Protein AF-A0A942FMC1-F1 (afdb_monomer)

Secondary structure (DSSP, 8-state):
-PPPPHHHHHHHHHHHIIIIIHHHHHHHHHHHHHHHHHHHHHHHHHHHHHHHHHHHHHHHHHHHHHHHHHHHHHHHHHHHHHHHHHHHHHHHHHHHHHHHHHHHHHHHHHHHHHHHHHHHHHHHHH-

Solvent-accessible surface area (backbone atoms only — not comparable to full-atom values): 6932 Å² total; per-residue (Å²): 130,86,80,86,46,74,63,59,55,51,53,52,51,52,48,49,38,61,71,58,46,47,57,50,53,52,55,49,50,54,52,48,56,54,47,52,54,50,53,51,52,51,49,55,50,48,52,54,50,51,59,50,50,56,49,50,51,54,51,48,54,50,49,52,55,51,51,54,55,48,51,62,47,49,56,52,49,53,56,50,49,54,54,48,52,62,47,49,54,50,50,51,54,50,49,55,51,49,55,52,53,53,52,53,50,52,52,52,50,52,56,51,50,56,53,49,55,52,52,56,51,55,50,63,75,76,106

Foldseek 3Di:
DDDDDPVNVVVVVVCCCVPPVVVVVVVVVVVVVVVVVVVVVVVVVVVVVVVVVVVVVVVVVVVVVVVVVVVVVVVVVVVVVVVVVVVVVVVVVVVVVVVVVVVVVVVVVVVVVVVVVVVVVVVVVVD

Structure (mmCIF, N/CA/C/O backbone):
data_AF-A0A942FMC1-F1
#
_entry.id   AF-A0A942FMC1-F1
#
loop_
_atom_site.group_PDB
_atom_site.id
_atom_site.type_symbol
_atom_site.label_atom_id
_atom_site.label_alt_id
_atom_site.label_comp_id
_atom_site.label_asym_id
_atom_site.label_entity_id
_atom_site.label_seq_id
_atom_site.pdbx_PDB_ins_code
_atom_site.Cartn_x
_atom_site.Cartn_y
_atom_site.Cartn_z
_atom_site.occupancy
_atom_site.B_iso_or_equiv
_atom_site.auth_seq_id
_atom_site.auth_comp_id
_atom_site.auth_asym_id
_atom_site.auth_atom_id
_atom_site.pdbx_PDB_model_num
ATOM 1 N N . MET A 1 1 ? 65.080 18.668 -70.417 1.00 63.00 1 MET A N 1
ATOM 2 C CA . MET A 1 1 ? 64.017 18.002 -69.641 1.00 63.00 1 MET A CA 1
ATOM 3 C C . MET A 1 1 ? 63.054 17.424 -70.653 1.00 63.00 1 MET A C 1
ATOM 5 O O . MET A 1 1 ? 62.645 18.170 -71.537 1.00 63.00 1 MET A O 1
ATOM 9 N N . GLU A 1 2 ? 62.791 16.121 -70.609 1.00 75.69 2 GLU A N 1
ATOM 10 C CA . GLU A 1 2 ? 61.757 15.527 -71.462 1.00 75.69 2 GLU A CA 1
ATOM 11 C C . GLU A 1 2 ? 60.383 16.107 -71.079 1.00 75.69 2 GLU A C 1
ATOM 13 O O . GLU A 1 2 ? 60.140 16.349 -69.892 1.00 75.69 2 GLU A O 1
ATOM 18 N N . PRO A 1 3 ? 59.511 16.415 -72.054 1.00 82.94 3 PRO A N 1
ATOM 19 C CA . PRO A 1 3 ? 58.184 16.937 -71.764 1.00 82.94 3 PRO A CA 1
ATOM 20 C C . PRO A 1 3 ? 57.325 15.841 -71.128 1.00 82.94 3 PRO A C 1
ATOM 22 O O . PRO A 1 3 ? 57.218 14.748 -71.677 1.00 82.94 3 PRO A O 1
ATOM 25 N N . ILE A 1 4 ? 56.685 16.154 -69.996 1.00 82.81 4 ILE A N 1
ATOM 26 C CA . ILE A 1 4 ? 55.727 15.254 -69.342 1.00 82.81 4 ILE A CA 1
ATOM 27 C C . ILE A 1 4 ? 54.622 14.911 -70.341 1.00 82.81 4 ILE A C 1
ATOM 29 O O . ILE A 1 4 ? 53.953 15.801 -70.879 1.00 82.81 4 ILE A O 1
ATOM 33 N N . THR A 1 5 ? 54.425 13.621 -70.593 1.00 92.31 5 THR A N 1
ATOM 34 C CA . THR A 1 5 ? 53.392 13.143 -71.503 1.00 92.31 5 THR A CA 1
ATOM 35 C C . THR A 1 5 ? 52.071 12.942 -70.764 1.00 92.31 5 THR A C 1
ATOM 37 O O . THR A 1 5 ? 52.010 12.783 -69.545 1.00 92.31 5 THR A O 1
ATOM 40 N N . LYS A 1 6 ? 50.964 12.902 -71.515 1.00 89.06 6 LYS A N 1
ATOM 41 C CA . LYS A 1 6 ? 49.645 12.564 -70.957 1.00 89.06 6 LYS A CA 1
ATOM 42 C C . LYS A 1 6 ? 49.650 11.198 -70.258 1.00 89.06 6 LYS A C 1
ATOM 44 O O . LYS A 1 6 ? 48.922 11.034 -69.287 1.00 89.06 6 LYS A O 1
ATOM 49 N N . LYS A 1 7 ? 50.461 10.255 -70.755 1.00 91.06 7 LYS A N 1
ATOM 50 C CA . LYS A 1 7 ? 50.599 8.912 -70.192 1.00 91.06 7 LYS A CA 1
ATOM 51 C C . LYS A 1 7 ? 51.209 8.967 -68.789 1.00 91.06 7 LYS 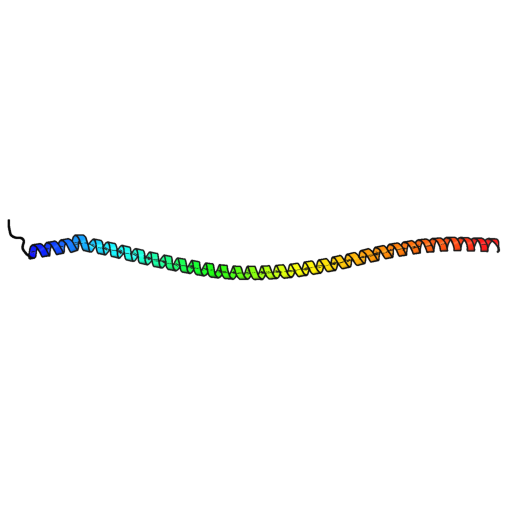A C 1
ATOM 53 O O . LYS A 1 7 ? 50.625 8.397 -67.876 1.00 91.06 7 LYS A O 1
ATOM 58 N N . ASP A 1 8 ? 52.284 9.735 -68.620 1.00 90.56 8 ASP A N 1
ATOM 59 C CA . ASP A 1 8 ? 52.964 9.900 -67.327 1.00 90.56 8 ASP A CA 1
ATOM 60 C C . ASP A 1 8 ? 52.021 10.485 -66.263 1.00 90.56 8 ASP A C 1
ATOM 62 O O . ASP A 1 8 ? 52.030 10.062 -65.111 1.00 90.56 8 ASP A O 1
ATOM 66 N N . LEU A 1 9 ? 51.144 11.416 -66.661 1.00 89.50 9 LEU A N 1
ATOM 67 C CA . LEU A 1 9 ? 50.106 11.965 -65.781 1.00 89.50 9 LEU A CA 1
ATOM 68 C C . LEU A 1 9 ? 49.039 10.929 -65.409 1.00 89.50 9 LEU A C 1
ATOM 70 O O . LEU A 1 9 ? 48.619 10.881 -64.256 1.00 89.50 9 LEU A O 1
ATOM 74 N N . THR A 1 10 ? 48.571 10.115 -66.360 1.00 91.38 10 THR A N 1
ATOM 75 C CA . THR A 1 10 ? 47.607 9.044 -66.055 1.00 91.38 10 THR A CA 1
ATOM 76 C C . THR A 1 10 ? 48.202 7.966 -65.163 1.00 91.38 10 THR A C 1
ATOM 78 O O . THR A 1 10 ? 47.520 7.537 -64.239 1.00 91.38 10 THR A O 1
ATOM 81 N N . ASP A 1 11 ? 49.453 7.571 -65.390 1.00 93.56 11 ASP A N 1
ATOM 82 C CA . ASP A 1 11 ? 50.125 6.549 -64.587 1.00 93.56 11 ASP A CA 1
ATOM 83 C C . ASP A 1 11 ? 50.308 7.051 -63.141 1.00 93.56 11 ASP A C 1
ATOM 85 O O . ASP A 1 11 ? 49.917 6.360 -62.202 1.00 93.56 11 ASP A O 1
ATOM 89 N N . ALA A 1 12 ? 50.738 8.307 -62.959 1.00 91.50 12 ALA A N 1
ATOM 90 C CA . ALA A 1 12 ? 50.847 8.936 -61.640 1.00 91.50 12 ALA A CA 1
ATOM 91 C C . ALA A 1 12 ? 49.494 9.087 -60.916 1.00 91.50 12 ALA A C 1
ATOM 93 O O . ALA A 1 12 ? 49.421 8.948 -59.696 1.00 91.50 12 ALA A O 1
ATOM 94 N N . LEU A 1 13 ? 48.404 9.370 -61.641 1.00 92.25 13 LEU A N 1
ATOM 95 C CA . LEU A 1 13 ? 47.059 9.440 -61.055 1.00 92.25 13 LEU A CA 1
ATOM 96 C C . LEU A 1 13 ? 46.529 8.063 -60.643 1.00 92.25 13 LEU A C 1
ATOM 98 O O . LEU A 1 13 ? 45.855 7.963 -59.618 1.00 92.25 13 LEU A O 1
ATOM 102 N N . ILE A 1 14 ? 46.817 7.019 -61.424 1.00 93.00 14 ILE A N 1
ATOM 103 C CA . ILE A 1 14 ? 46.448 5.636 -61.096 1.00 93.00 14 ILE A CA 1
ATOM 104 C C . ILE A 1 14 ? 47.210 5.174 -59.853 1.00 93.00 14 ILE A C 1
ATOM 106 O O . ILE A 1 14 ? 46.594 4.629 -58.940 1.00 93.00 14 ILE A O 1
ATOM 110 N N . GLU A 1 15 ? 48.514 5.442 -59.787 1.00 93.25 15 GLU A N 1
ATOM 111 C CA . GLU A 1 15 ? 49.357 5.133 -58.627 1.00 93.25 15 GLU A CA 1
ATOM 112 C C . GLU A 1 15 ? 48.881 5.895 -57.384 1.00 93.25 15 GLU A C 1
ATOM 114 O O . GLU A 1 15 ? 48.601 5.287 -56.355 1.00 93.25 15 GLU A O 1
ATOM 119 N N . PHE A 1 16 ? 48.644 7.206 -57.493 1.00 92.94 16 PHE A N 1
ATOM 120 C CA . PHE A 1 16 ? 48.085 8.005 -56.399 1.00 92.94 16 PHE A CA 1
ATOM 121 C C . PHE A 1 16 ? 46.728 7.467 -55.916 1.00 92.94 16 PHE A C 1
ATOM 123 O O . PHE A 1 16 ? 46.478 7.385 -54.711 1.00 92.94 16 PHE A O 1
ATOM 130 N N . TYR A 1 17 ? 45.838 7.088 -56.836 1.00 92.06 17 TYR A N 1
ATOM 131 C CA . TYR A 1 17 ? 44.540 6.531 -56.473 1.00 92.06 17 TYR A CA 1
ATOM 132 C C . TYR A 1 17 ? 44.675 5.177 -55.761 1.00 92.06 17 TYR A C 1
ATOM 134 O O . TYR A 1 17 ? 44.110 5.009 -54.680 1.00 92.06 17 TYR A O 1
ATOM 142 N N . GLY A 1 18 ? 45.439 4.240 -56.325 1.00 92.19 18 GLY A N 1
ATOM 143 C CA . GLY A 1 18 ? 45.599 2.892 -55.772 1.00 92.19 18 GLY A CA 1
ATOM 144 C C . GLY A 1 18 ? 46.399 2.853 -54.468 1.00 92.19 18 GLY A C 1
ATOM 145 O O . GLY A 1 18 ? 46.069 2.092 -53.563 1.00 92.19 18 GLY A O 1
ATOM 146 N N . GLU A 1 19 ? 47.426 3.692 -54.325 1.00 92.25 19 GLU A N 1
ATOM 147 C CA . GLU A 1 19 ? 48.303 3.657 -53.149 1.00 92.25 19 GLU A CA 1
ATOM 148 C C . GLU A 1 19 ? 47.813 4.528 -51.990 1.00 92.25 19 GLU A C 1
ATOM 150 O O . GLU A 1 19 ? 48.013 4.176 -50.826 1.00 92.25 19 GLU A O 1
ATOM 155 N N . LEU A 1 20 ? 47.169 5.666 -52.272 1.00 89.69 20 LEU A N 1
ATOM 156 C CA . LEU A 1 20 ? 46.786 6.626 -51.231 1.00 89.69 20 LEU A CA 1
ATOM 157 C C . LEU A 1 20 ? 45.279 6.700 -51.005 1.00 89.69 20 LEU A C 1
ATOM 159 O O . LEU A 1 20 ? 44.852 6.780 -49.853 1.00 89.69 20 LEU A O 1
ATOM 163 N N . ILE A 1 21 ? 44.465 6.685 -52.063 1.00 94.00 21 ILE A N 1
ATOM 164 C CA . ILE A 1 21 ? 43.015 6.888 -51.938 1.00 94.00 21 ILE A CA 1
ATOM 165 C C . ILE A 1 21 ? 42.299 5.584 -51.574 1.00 94.00 21 ILE A C 1
ATOM 167 O O . ILE A 1 21 ? 41.565 5.544 -50.583 1.00 94.00 21 ILE A O 1
ATOM 171 N N . GLU A 1 22 ? 42.528 4.511 -52.326 1.00 95.50 22 GLU A N 1
ATOM 172 C CA . GLU A 1 22 ? 41.843 3.227 -52.149 1.00 95.50 22 GLU A CA 1
ATOM 173 C C . GLU A 1 22 ? 42.014 2.637 -50.731 1.00 95.50 22 GLU A C 1
ATOM 175 O O . GLU A 1 22 ? 41.002 2.294 -50.107 1.00 95.50 22 GLU A O 1
ATOM 180 N N . PRO A 1 23 ? 43.217 2.613 -50.115 1.00 96.00 23 PRO A N 1
ATOM 181 C CA . PRO A 1 23 ? 43.378 2.079 -48.762 1.00 96.00 23 PRO A CA 1
ATOM 182 C C . PRO A 1 23 ? 42.651 2.908 -47.697 1.00 96.00 23 PRO A C 1
ATOM 184 O O . PRO A 1 23 ? 42.143 2.357 -46.717 1.00 96.00 23 PRO A O 1
ATOM 187 N N . GLN A 1 24 ? 42.571 4.232 -47.876 1.00 95.19 24 GLN A N 1
ATOM 188 C CA . GLN A 1 24 ? 41.864 5.114 -46.945 1.00 95.19 24 GLN A CA 1
ATOM 189 C C . GLN A 1 24 ? 40.352 4.916 -47.037 1.00 95.19 24 GLN A C 1
ATOM 191 O O . GLN A 1 24 ? 39.695 4.820 -46.002 1.00 95.19 24 GLN A O 1
ATOM 196 N N . PHE A 1 25 ? 39.802 4.791 -48.249 1.00 96.19 25 PHE A N 1
ATOM 197 C CA . PHE A 1 25 ? 38.386 4.469 -48.439 1.00 96.19 25 PHE A CA 1
ATOM 198 C C . PHE A 1 25 ? 38.034 3.099 -47.861 1.00 96.19 25 PHE A C 1
ATOM 200 O O . PHE A 1 25 ? 37.041 2.991 -47.143 1.00 96.19 25 PHE A O 1
ATOM 207 N N . ASN A 1 26 ? 38.879 2.085 -48.065 1.00 96.69 26 ASN A N 1
ATOM 208 C CA . ASN A 1 26 ? 38.688 0.763 -47.467 1.00 96.69 26 ASN A CA 1
ATOM 209 C C . ASN A 1 26 ? 38.689 0.827 -45.932 1.00 96.69 26 ASN A C 1
ATOM 211 O O . ASN A 1 26 ? 37.823 0.247 -45.279 1.00 96.69 26 ASN A O 1
ATOM 215 N N . LYS A 1 27 ? 39.609 1.599 -45.340 1.00 97.19 27 LYS A N 1
ATOM 216 C CA . LYS A 1 27 ? 39.660 1.819 -43.888 1.00 97.19 27 LYS A CA 1
ATOM 217 C C . LYS A 1 27 ? 38.431 2.562 -43.361 1.00 97.19 27 LYS A C 1
ATOM 219 O O . LYS A 1 27 ? 37.956 2.254 -42.269 1.00 97.19 27 LYS A O 1
ATOM 224 N N . ILE A 1 28 ? 37.926 3.548 -44.103 1.00 97.81 28 ILE A N 1
ATOM 225 C CA . ILE A 1 28 ? 36.682 4.250 -43.763 1.00 97.81 28 ILE A CA 1
ATOM 226 C C . ILE A 1 28 ? 35.503 3.274 -43.823 1.00 97.81 28 ILE A C 1
ATOM 228 O O . ILE A 1 28 ? 34.732 3.227 -42.870 1.00 97.81 28 ILE A O 1
ATOM 232 N N . GLY A 1 29 ? 35.402 2.462 -44.880 1.00 98.00 29 GLY A N 1
ATOM 233 C CA . GLY A 1 29 ? 34.359 1.444 -45.031 1.00 98.00 29 GLY A CA 1
ATOM 234 C C . GLY A 1 29 ? 34.324 0.464 -43.859 1.00 98.00 29 GLY A C 1
ATOM 235 O O . GLY A 1 29 ? 33.284 0.301 -43.230 1.00 98.00 29 GLY A O 1
ATOM 236 N N . GLN A 1 30 ? 35.479 -0.086 -43.473 1.00 98.19 30 GLN A N 1
ATOM 237 C CA . GLN A 1 30 ? 35.585 -0.982 -42.313 1.00 98.19 30 GLN A CA 1
ATOM 238 C C . GLN A 1 30 ? 35.132 -0.315 -41.008 1.00 98.19 30 GLN A C 1
ATOM 240 O O . GLN A 1 30 ? 34.395 -0.912 -40.226 1.00 98.19 30 GLN A O 1
ATOM 245 N N . LYS A 1 31 ? 35.527 0.943 -40.771 1.00 98.25 31 LYS A N 1
ATOM 246 C CA . LYS A 1 31 ? 35.080 1.687 -39.585 1.00 98.25 31 LYS A CA 1
ATOM 247 C C . LYS A 1 31 ? 33.575 1.941 -39.577 1.00 98.25 31 LYS A C 1
ATOM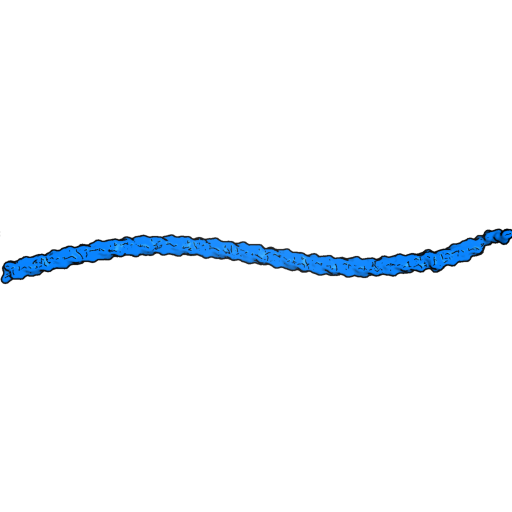 249 O O . LYS A 1 31 ? 32.975 1.916 -38.507 1.00 98.25 31 LYS A O 1
ATOM 254 N N . LEU A 1 32 ? 32.976 2.209 -40.736 1.00 98.50 32 LEU A N 1
ATOM 255 C CA . LEU A 1 32 ? 31.529 2.381 -40.846 1.00 98.50 32 LEU A CA 1
ATOM 256 C C . LEU A 1 32 ? 30.801 1.071 -40.533 1.00 98.50 32 LEU A C 1
ATOM 258 O O . LEU A 1 32 ? 29.896 1.087 -39.710 1.00 98.50 32 LEU A O 1
ATOM 262 N N . GLU A 1 33 ? 31.269 -0.067 -41.051 1.00 98.38 33 GLU A N 1
ATOM 263 C CA . GLU A 1 33 ? 30.708 -1.378 -40.694 1.00 98.38 33 GLU A CA 1
ATOM 264 C C . GLU A 1 33 ? 30.834 -1.687 -39.191 1.00 98.38 33 GLU A C 1
ATOM 266 O O . GLU A 1 33 ? 29.922 -2.248 -38.579 1.00 98.38 33 GLU A O 1
ATOM 271 N N . GLU A 1 34 ? 31.956 -1.326 -38.561 1.00 98.38 34 GLU A N 1
ATOM 272 C CA . GLU A 1 34 ? 32.118 -1.442 -37.107 1.00 98.38 34 GLU A CA 1
ATOM 273 C C . GLU A 1 34 ? 31.133 -0.550 -36.343 1.00 98.38 34 GLU A C 1
ATOM 275 O O . GLU A 1 34 ? 30.614 -0.953 -35.300 1.00 98.38 34 GLU A O 1
ATOM 280 N N . HIS A 1 35 ? 30.885 0.666 -36.831 1.00 98.44 35 HIS A N 1
ATOM 281 C CA . HIS A 1 35 ? 29.920 1.582 -36.232 1.00 98.44 35 HIS A CA 1
ATOM 282 C C . HIS A 1 35 ? 28.491 1.063 -36.383 1.00 98.44 35 HIS A C 1
ATOM 284 O O . HIS A 1 35 ? 27.761 1.064 -35.396 1.00 98.44 35 HIS A O 1
ATOM 290 N N . ASP A 1 36 ? 28.114 0.550 -37.554 1.00 98.62 36 ASP A N 1
ATOM 291 C CA . ASP A 1 36 ? 26.788 -0.028 -37.798 1.00 98.62 36 ASP A CA 1
ATOM 292 C C . ASP A 1 36 ? 26.496 -1.177 -36.827 1.00 98.62 36 ASP A C 1
ATOM 294 O O . ASP A 1 36 ? 25.427 -1.226 -36.216 1.00 98.62 36 ASP A O 1
ATOM 298 N N . LYS A 1 37 ? 27.481 -2.053 -36.583 1.00 98.44 37 LYS A N 1
ATOM 299 C CA . LYS A 1 37 ? 27.359 -3.129 -35.583 1.00 98.44 37 LYS A CA 1
ATOM 300 C C . LYS A 1 37 ? 27.153 -2.589 -34.167 1.00 98.44 37 LYS A C 1
ATOM 302 O O . LYS A 1 37 ? 26.324 -3.118 -33.434 1.00 98.44 37 LYS A O 1
ATOM 307 N N . LYS A 1 38 ? 27.875 -1.532 -33.780 1.00 98.44 38 LYS A N 1
ATOM 308 C CA . LYS A 1 38 ? 27.698 -0.887 -32.466 1.00 98.44 38 LYS A CA 1
ATOM 309 C C . LYS A 1 38 ? 26.332 -0.217 -32.337 1.00 98.44 38 LYS A C 1
ATOM 311 O O . LYS A 1 38 ? 25.747 -0.256 -31.262 1.00 98.44 38 LYS A O 1
ATOM 316 N N . PHE A 1 39 ? 25.819 0.394 -33.402 1.00 98.56 39 PHE A N 1
ATOM 317 C CA . PHE A 1 39 ? 24.490 1.004 -33.387 1.00 98.56 39 PHE A CA 1
ATOM 318 C C . PHE A 1 39 ? 23.375 -0.038 -33.292 1.00 98.56 39 PHE A C 1
ATOM 320 O O . PHE A 1 39 ? 22.394 0.203 -32.589 1.00 98.56 39 PHE A O 1
ATOM 327 N N . ALA A 1 40 ? 23.538 -1.195 -33.936 1.00 98.44 40 ALA A N 1
ATOM 328 C CA . ALA A 1 40 ? 22.619 -2.317 -33.778 1.00 98.44 40 ALA A CA 1
ATOM 329 C C . ALA A 1 40 ? 22.597 -2.818 -32.321 1.00 98.44 40 ALA A C 1
ATOM 331 O O . ALA A 1 40 ? 21.533 -2.864 -31.716 1.00 98.44 40 ALA A O 1
ATOM 332 N N . ASP A 1 41 ? 23.768 -3.064 -31.724 1.00 98.50 41 ASP A N 1
ATOM 333 C CA . ASP A 1 41 ? 23.890 -3.497 -30.321 1.00 98.50 41 ASP A CA 1
ATOM 334 C C . ASP A 1 41 ? 23.303 -2.473 -29.330 1.00 98.50 41 ASP A C 1
ATOM 336 O O . ASP A 1 41 ? 22.584 -2.825 -28.395 1.00 98.50 41 ASP A O 1
ATOM 340 N N . LEU A 1 42 ? 23.534 -1.176 -29.568 1.00 98.56 42 LEU A N 1
ATOM 341 C CA . LEU A 1 42 ? 22.911 -0.110 -28.780 1.00 98.56 42 LEU A CA 1
ATOM 342 C C . LEU A 1 42 ? 21.386 -0.112 -28.907 1.00 98.56 42 LEU A C 1
ATOM 344 O O . LEU A 1 42 ? 20.702 0.094 -27.907 1.00 98.56 42 LEU A O 1
ATOM 348 N N . SER A 1 43 ? 20.857 -0.337 -30.110 1.00 98.56 43 SER A N 1
ATOM 349 C CA . SER A 1 43 ? 19.409 -0.396 -30.342 1.00 98.56 43 SER A CA 1
ATOM 350 C C . SER A 1 43 ? 18.787 -1.571 -29.586 1.00 98.56 43 SER A C 1
ATOM 352 O O . SER A 1 43 ? 17.830 -1.372 -28.840 1.00 98.56 43 SER A O 1
ATOM 354 N N . ASP A 1 44 ? 19.410 -2.749 -29.653 1.00 98.56 44 ASP A N 1
ATOM 355 C CA . ASP A 1 44 ? 18.984 -3.932 -28.898 1.00 98.56 44 ASP A CA 1
ATOM 356 C C . ASP A 1 44 ? 19.032 -3.685 -27.381 1.00 98.56 44 ASP A C 1
ATOM 358 O O . ASP A 1 44 ? 18.157 -4.128 -26.629 1.00 98.56 44 ASP A O 1
ATOM 362 N N . HIS A 1 45 ? 20.043 -2.954 -26.902 1.00 98.50 45 HIS A N 1
ATOM 363 C CA . HIS A 1 45 ? 20.137 -2.575 -25.495 1.00 98.50 45 HIS A CA 1
ATOM 364 C C . HIS A 1 45 ? 19.012 -1.620 -25.076 1.00 98.50 45 HIS A C 1
ATOM 366 O O . HIS A 1 45 ? 18.429 -1.792 -24.001 1.00 98.50 45 HIS A O 1
ATOM 372 N N . PHE A 1 46 ? 18.676 -0.634 -25.911 1.00 98.56 46 PHE A N 1
ATOM 373 C CA . PHE A 1 46 ? 17.559 0.272 -25.647 1.00 98.56 46 PHE A CA 1
ATOM 374 C C . PHE A 1 46 ? 16.225 -0.471 -25.605 1.00 98.56 46 PHE A C 1
ATOM 376 O O . PHE A 1 46 ? 15.455 -0.250 -24.670 1.00 98.56 46 PHE A O 1
ATOM 383 N N . ASP A 1 47 ? 15.979 -1.407 -26.519 1.00 98.69 47 ASP A N 1
ATOM 384 C CA . ASP A 1 47 ? 14.763 -2.228 -26.511 1.00 98.69 47 ASP A CA 1
ATOM 385 C C . ASP A 1 47 ? 14.624 -3.027 -25.207 1.00 98.69 47 ASP A C 1
ATOM 387 O O . ASP A 1 47 ? 13.552 -3.070 -24.595 1.00 98.69 47 ASP A O 1
ATOM 391 N N . GLN A 1 48 ? 15.723 -3.598 -24.707 1.00 98.62 48 GLN A N 1
ATOM 392 C CA . GLN A 1 48 ? 15.731 -4.281 -23.411 1.00 98.62 48 GLN A CA 1
ATOM 393 C C . GLN A 1 48 ? 15.449 -3.328 -22.242 1.00 98.62 48 GLN A C 1
ATOM 395 O O . GLN A 1 48 ? 14.765 -3.714 -21.288 1.00 98.62 48 GLN A O 1
ATOM 400 N N . ILE A 1 49 ? 15.965 -2.096 -22.288 1.00 98.62 49 ILE A N 1
ATOM 401 C CA . ILE A 1 49 ? 15.669 -1.070 -21.280 1.00 98.62 49 ILE A CA 1
ATOM 402 C C . ILE A 1 49 ? 14.179 -0.725 -21.304 1.00 98.62 49 ILE A C 1
ATOM 404 O O . ILE A 1 49 ? 13.555 -0.753 -20.243 1.00 98.62 49 ILE A O 1
ATOM 408 N N . TYR A 1 50 ? 13.592 -0.471 -22.475 1.00 98.69 50 TYR A N 1
ATOM 409 C CA . TYR A 1 50 ? 12.165 -0.160 -22.602 1.00 98.69 50 TYR A CA 1
ATOM 410 C C . TYR A 1 50 ? 11.288 -1.283 -22.041 1.00 98.69 50 TYR A C 1
ATOM 412 O O . TYR A 1 50 ? 10.454 -1.036 -21.176 1.00 98.69 50 TYR A O 1
ATOM 420 N N . GLN A 1 51 ? 11.576 -2.542 -22.379 1.00 98.62 51 GLN A N 1
ATOM 421 C CA . GLN A 1 51 ? 10.850 -3.688 -21.816 1.00 98.62 51 GLN A CA 1
ATOM 422 C C . GLN A 1 51 ? 10.984 -3.824 -20.291 1.00 98.62 51 GLN A C 1
ATOM 424 O O . GLN A 1 51 ? 10.132 -4.428 -19.632 1.00 98.62 51 GLN A O 1
ATOM 429 N N . ARG A 1 52 ? 12.093 -3.366 -19.701 1.00 98.56 52 ARG A N 1
ATOM 430 C CA . ARG A 1 52 ? 12.253 -3.333 -18.239 1.00 98.56 52 ARG A CA 1
ATOM 431 C C . ARG A 1 52 ? 11.468 -2.179 -17.625 1.00 98.56 52 ARG A C 1
ATOM 433 O O . ARG A 1 52 ? 10.897 -2.373 -16.557 1.00 98.56 52 ARG A O 1
ATOM 440 N N . LEU A 1 53 ? 11.425 -1.025 -18.285 1.00 98.69 53 LEU A N 1
ATOM 441 C CA . LEU A 1 53 ? 10.637 0.126 -17.847 1.00 98.69 53 LEU A CA 1
ATOM 442 C C . LEU A 1 53 ? 9.136 -0.180 -17.872 1.00 98.69 53 LEU A C 1
ATOM 444 O O . LEU A 1 53 ? 8.479 0.054 -16.865 1.00 98.69 53 LEU A O 1
ATOM 448 N N . ASP A 1 54 ? 8.624 -0.822 -18.923 1.00 98.62 54 ASP A N 1
ATOM 449 C CA . ASP A 1 54 ? 7.209 -1.224 -19.010 1.00 98.62 54 ASP A CA 1
ATOM 450 C C . ASP A 1 54 ? 6.811 -2.196 -17.883 1.00 98.62 54 ASP A C 1
ATOM 452 O O . ASP A 1 54 ? 5.728 -2.113 -17.289 1.00 98.62 54 ASP A O 1
ATOM 456 N N . ARG A 1 55 ? 7.717 -3.124 -17.542 1.00 98.56 55 ARG A N 1
ATOM 457 C CA . ARG A 1 55 ? 7.533 -4.038 -16.406 1.00 98.56 55 ARG A CA 1
ATOM 458 C C . ARG A 1 55 ? 7.508 -3.288 -15.078 1.00 98.56 55 ARG A C 1
ATOM 460 O O . ARG A 1 55 ? 6.615 -3.536 -14.272 1.00 98.56 55 ARG A O 1
ATOM 467 N N . LEU A 1 56 ? 8.442 -2.360 -14.869 1.00 98.69 56 LEU A N 1
ATOM 468 C CA . LEU A 1 56 ? 8.481 -1.527 -13.664 1.00 98.69 56 LEU A CA 1
ATOM 469 C C . LEU A 1 56 ? 7.232 -0.652 -13.530 1.00 98.69 56 LEU A C 1
ATOM 471 O O . LEU A 1 56 ? 6.712 -0.512 -12.427 1.00 98.69 56 LEU A O 1
ATOM 475 N N . GLU A 1 57 ? 6.719 -0.101 -14.628 1.00 98.69 57 GLU A N 1
ATOM 476 C CA . GLU A 1 57 ? 5.475 0.669 -14.628 1.00 98.69 57 GLU A CA 1
ATOM 477 C C . GLU A 1 57 ? 4.280 -0.205 -14.210 1.00 98.69 57 GLU A C 1
ATOM 479 O O . GLU A 1 57 ? 3.483 0.179 -13.351 1.00 98.69 57 GLU A O 1
ATOM 484 N N . THR A 1 58 ? 4.195 -1.429 -14.734 1.00 98.50 58 THR A N 1
ATOM 485 C CA . THR A 1 58 ? 3.143 -2.390 -14.359 1.00 98.50 58 THR A CA 1
ATOM 486 C C . THR A 1 58 ? 3.220 -2.791 -12.880 1.00 98.50 58 THR A C 1
ATOM 488 O O . THR A 1 58 ? 2.199 -2.846 -12.182 1.00 98.50 58 THR A O 1
ATOM 491 N N . GLU A 1 59 ? 4.425 -3.066 -12.375 1.00 98.62 59 GLU A N 1
ATOM 492 C CA . GLU A 1 59 ? 4.657 -3.366 -10.959 1.00 98.62 59 GLU A CA 1
ATOM 493 C C . GLU A 1 59 ? 4.290 -2.172 -10.073 1.00 98.62 59 GLU A C 1
ATOM 495 O O . GLU A 1 59 ? 3.610 -2.349 -9.060 1.00 98.62 59 GLU A O 1
ATOM 500 N N . TYR A 1 60 ? 4.656 -0.956 -10.485 1.00 98.62 60 TYR A N 1
ATOM 501 C CA . TYR A 1 60 ? 4.307 0.278 -9.788 1.00 98.62 60 TYR A CA 1
ATOM 502 C C . TYR A 1 60 ? 2.789 0.430 -9.633 1.00 98.62 60 TYR A C 1
ATOM 504 O O . TYR A 1 60 ? 2.308 0.565 -8.507 1.00 98.62 60 TYR A O 1
ATOM 512 N N . TYR A 1 61 ? 2.011 0.308 -10.715 1.00 98.69 61 TYR A N 1
ATOM 513 C CA . TYR A 1 61 ? 0.546 0.378 -10.628 1.00 98.69 61 TYR A CA 1
ATOM 514 C C . TYR A 1 61 ? -0.043 -0.709 -9.725 1.00 98.69 61 TYR A C 1
ATOM 516 O O . TYR A 1 61 ? -0.981 -0.454 -8.965 1.00 98.69 61 TYR A O 1
ATOM 524 N N . THR A 1 62 ? 0.520 -1.918 -9.769 1.00 98.62 62 THR A N 1
ATOM 525 C CA . THR A 1 62 ? 0.089 -3.025 -8.907 1.00 98.62 62 THR A CA 1
ATOM 526 C C . THR A 1 62 ? 0.315 -2.699 -7.430 1.00 98.62 62 THR A C 1
ATOM 528 O O . THR A 1 62 ? -0.579 -2.919 -6.607 1.00 98.62 62 THR A O 1
ATOM 531 N N . ILE A 1 63 ? 1.477 -2.133 -7.090 1.00 98.69 63 ILE A N 1
ATOM 532 C CA . ILE A 1 63 ? 1.805 -1.689 -5.730 1.00 98.69 63 ILE A CA 1
ATOM 533 C C . ILE A 1 63 ? 0.857 -0.573 -5.287 1.00 98.69 63 ILE A C 1
ATOM 535 O O . ILE A 1 63 ? 0.305 -0.657 -4.191 1.00 98.69 63 ILE A O 1
ATOM 539 N N . THR A 1 64 ? 0.600 0.427 -6.130 1.00 98.75 64 THR A N 1
ATOM 540 C CA . THR A 1 64 ? -0.320 1.530 -5.810 1.00 98.75 64 THR A CA 1
ATOM 541 C C . THR A 1 64 ? -1.726 1.024 -5.487 1.00 98.75 64 THR A C 1
ATOM 543 O O . THR A 1 64 ? -2.301 1.405 -4.469 1.00 98.75 64 THR A O 1
ATOM 546 N N . ILE A 1 65 ? -2.266 0.101 -6.289 1.00 98.69 65 ILE A N 1
ATOM 547 C CA . ILE A 1 65 ? -3.583 -0.506 -6.033 1.00 98.69 65 ILE A CA 1
ATOM 548 C C . ILE A 1 65 ? -3.575 -1.314 -4.728 1.00 98.69 65 ILE A C 1
ATOM 550 O O . ILE A 1 65 ? -4.550 -1.297 -3.973 1.00 98.69 65 ILE A O 1
ATOM 554 N N . ALA A 1 66 ? -2.495 -2.047 -4.449 1.00 98.62 66 ALA A N 1
ATOM 555 C CA . ALA A 1 66 ? -2.368 -2.807 -3.211 1.00 98.62 66 ALA A CA 1
ATOM 556 C C . ALA A 1 66 ? -2.340 -1.889 -1.979 1.00 98.62 66 ALA A C 1
ATOM 558 O O . ALA A 1 66 ? -3.011 -2.195 -0.992 1.00 98.62 66 ALA A O 1
ATOM 559 N N . LEU A 1 67 ? -1.628 -0.761 -2.051 1.00 98.75 67 LEU A N 1
ATOM 560 C CA . LEU A 1 67 ? -1.577 0.243 -0.986 1.00 98.75 67 LEU A CA 1
ATOM 561 C C . LEU A 1 67 ? -2.953 0.860 -0.728 1.00 98.75 67 LEU A C 1
ATOM 563 O O . LEU A 1 67 ? -3.400 0.846 0.415 1.00 98.75 67 LEU A O 1
ATOM 567 N N . GLN A 1 68 ? -3.681 1.255 -1.774 1.00 98.75 68 GLN A N 1
ATOM 568 C CA . GLN A 1 68 ? -5.042 1.781 -1.629 1.00 98.75 68 GLN A CA 1
ATOM 569 C C . GLN A 1 68 ? -5.975 0.781 -0.919 1.00 98.75 68 GLN A C 1
ATOM 571 O O . GLN A 1 68 ? -6.739 1.135 -0.024 1.00 98.75 68 GLN A O 1
ATOM 576 N N . ARG A 1 69 ? -5.878 -0.514 -1.252 1.00 98.69 69 ARG A N 1
ATOM 577 C CA . ARG A 1 69 ? -6.655 -1.565 -0.567 1.00 98.69 69 ARG A CA 1
ATOM 578 C C . ARG A 1 69 ? -6.258 -1.742 0.897 1.00 98.69 69 ARG A C 1
ATOM 580 O O . ARG A 1 69 ? -7.093 -2.164 1.699 1.00 98.69 69 ARG A O 1
ATOM 587 N N . ILE A 1 70 ? -4.991 -1.519 1.241 1.00 98.75 70 ILE A N 1
ATOM 588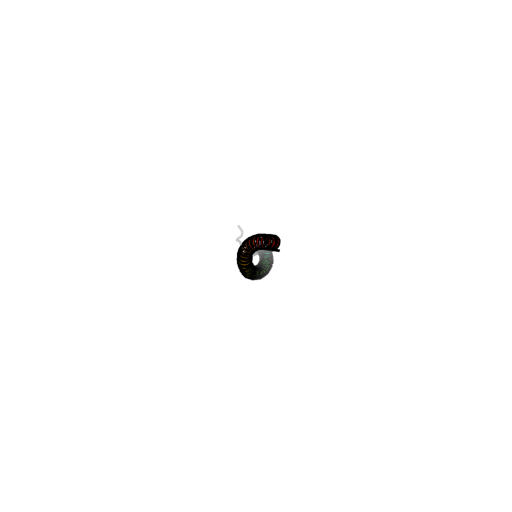 C CA . ILE A 1 70 ? -4.514 -1.572 2.627 1.00 98.75 70 ILE A CA 1
ATOM 589 C C . ILE A 1 70 ? -5.080 -0.386 3.409 1.00 98.75 70 ILE A C 1
ATOM 591 O O . ILE A 1 70 ? -5.624 -0.611 4.487 1.00 98.75 70 ILE A O 1
ATOM 595 N N . GLU A 1 71 ? -5.035 0.823 2.852 1.00 98.75 71 GLU A N 1
ATOM 596 C CA . GLU A 1 71 ? -5.617 2.034 3.449 1.00 98.75 71 GLU A CA 1
ATOM 597 C 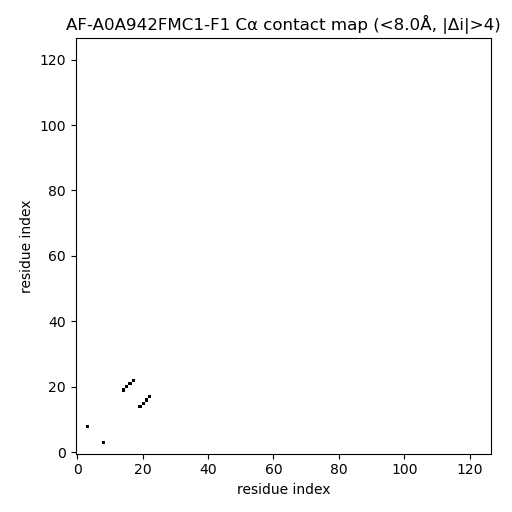C . GLU A 1 71 ? -7.114 1.842 3.741 1.00 98.75 71 GLU A C 1
ATOM 599 O O . GLU A 1 71 ? -7.535 1.918 4.892 1.00 98.75 71 G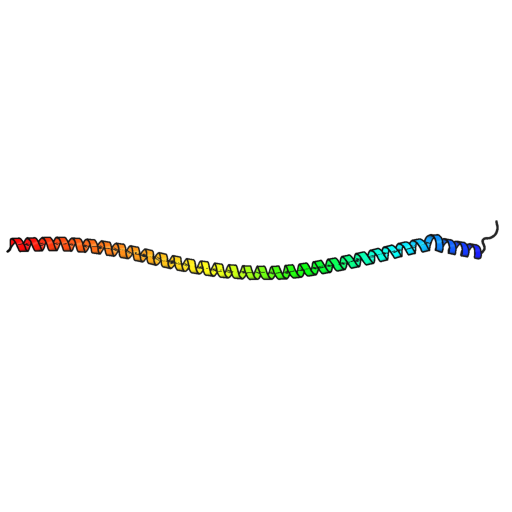LU A O 1
ATOM 604 N N . GLU A 1 72 ? -7.904 1.395 2.759 1.00 98.69 72 GLU A N 1
ATOM 605 C CA . GLU A 1 72 ? -9.338 1.110 2.950 1.00 98.69 72 GLU A CA 1
ATOM 606 C C . GLU A 1 72 ? -9.624 0.027 4.007 1.00 98.69 72 GLU A C 1
ATOM 608 O O . GLU A 1 72 ? -10.725 -0.067 4.566 1.00 98.69 72 GLU A O 1
ATOM 613 N N . ARG A 1 73 ? -8.687 -0.903 4.224 1.00 98.69 73 ARG A N 1
ATOM 614 C CA . ARG A 1 73 ? -8.811 -1.919 5.278 1.00 98.69 73 ARG A CA 1
ATOM 615 C C . ARG A 1 73 ? -8.471 -1.336 6.642 1.00 98.69 73 ARG A C 1
ATOM 617 O O . ARG A 1 73 ? -9.148 -1.705 7.600 1.00 98.69 73 ARG A O 1
ATOM 624 N N . 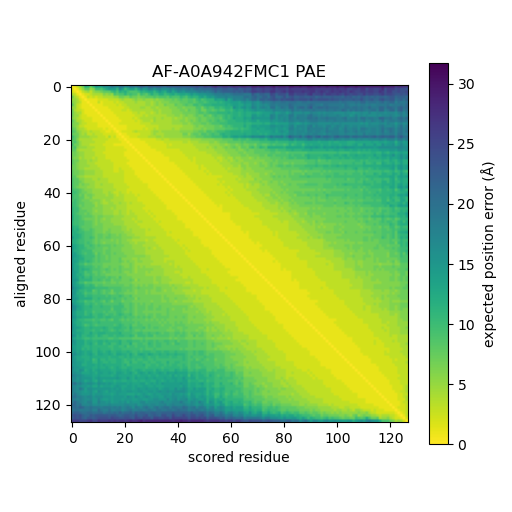LEU A 1 74 ? -7.473 -0.461 6.727 1.00 98.75 74 LEU A N 1
ATOM 625 C CA . LEU A 1 74 ? -7.111 0.235 7.959 1.00 98.75 74 LEU A CA 1
ATOM 626 C C . LEU A 1 74 ? -8.255 1.136 8.427 1.00 98.75 74 LEU A C 1
ATOM 628 O O . LEU A 1 74 ? -8.700 0.956 9.556 1.00 98.75 74 LEU A O 1
ATOM 632 N N . ASP A 1 75 ? -8.854 1.934 7.542 1.00 98.75 75 ASP A N 1
ATOM 633 C CA . ASP A 1 75 ? -10.021 2.772 7.869 1.00 98.75 75 ASP A CA 1
ATOM 634 C C . ASP A 1 75 ? -11.179 1.946 8.459 1.00 98.75 75 ASP A C 1
ATOM 636 O O . ASP A 1 75 ? -11.853 2.326 9.422 1.00 98.75 75 ASP A O 1
ATOM 640 N N . ARG A 1 76 ? -11.416 0.751 7.898 1.00 98.69 76 ARG A N 1
ATOM 641 C CA . ARG A 1 76 ? -12.439 -0.177 8.403 1.00 98.69 76 ARG A CA 1
ATOM 642 C C . ARG A 1 76 ? -12.100 -0.727 9.785 1.00 98.69 76 ARG A C 1
ATOM 644 O O . ARG A 1 76 ? -13.016 -0.882 10.597 1.00 98.69 76 ARG A O 1
ATOM 651 N N . VAL A 1 77 ? -10.831 -1.045 10.039 1.00 98.69 77 VAL A N 1
ATOM 652 C CA . VAL A 1 77 ? -10.351 -1.519 11.345 1.00 98.69 77 VAL A CA 1
ATOM 653 C C . VAL A 1 77 ? -10.457 -0.405 12.382 1.00 98.69 77 VAL A C 1
ATOM 655 O O . VAL A 1 77 ? -11.024 -0.640 13.445 1.00 98.69 77 VAL A O 1
ATOM 658 N N . GLU A 1 78 ? -10.020 0.810 12.063 1.00 98.75 78 GLU A N 1
ATOM 659 C CA . GLU A 1 78 ? -10.150 1.980 12.939 1.00 98.75 78 GLU A CA 1
ATOM 660 C C . GLU A 1 78 ? -11.616 2.243 13.298 1.00 98.75 78 GLU A C 1
ATOM 662 O O . GLU A 1 78 ? -11.970 2.359 14.472 1.00 98.75 78 GLU A O 1
ATOM 667 N N . GLY A 1 79 ? -12.515 2.203 12.310 1.00 98.75 79 GLY A N 1
ATOM 668 C CA . GLY A 1 79 ? -13.949 2.333 12.559 1.00 98.75 79 GLY A CA 1
ATOM 669 C C . GLY A 1 79 ? -14.535 1.201 13.416 1.00 98.75 79 GLY A C 1
ATOM 670 O O . GLY A 1 79 ? -15.486 1.421 14.169 1.00 98.75 79 GLY A O 1
ATOM 671 N N . GLN A 1 80 ? -14.016 -0.027 13.313 1.00 98.75 80 GLN A N 1
ATOM 672 C CA . GLN A 1 80 ? -14.413 -1.140 14.186 1.00 98.75 80 GLN A CA 1
ATOM 673 C C . GLN A 1 80 ? -13.916 -0.943 15.618 1.00 98.75 80 GLN A C 1
ATOM 675 O O . GLN A 1 80 ? -14.703 -1.146 16.545 1.00 98.75 80 GLN A O 1
ATOM 680 N N . LEU A 1 81 ? -12.664 -0.516 15.790 1.00 98.69 81 LEU A N 1
ATOM 681 C CA . LEU A 1 81 ? -12.067 -0.229 17.092 1.00 98.69 81 LEU A CA 1
ATOM 682 C C . LEU A 1 81 ? -12.822 0.892 17.806 1.00 98.69 81 LEU A C 1
ATOM 684 O O . LEU A 1 81 ? -13.276 0.670 18.924 1.00 98.69 81 LEU A O 1
ATOM 688 N N . GLY A 1 82 ? -13.117 2.006 17.132 1.00 98.75 82 GLY A N 1
ATOM 689 C CA . GLY A 1 82 ? -13.904 3.091 17.732 1.00 98.75 82 GLY A CA 1
ATOM 690 C C . GLY A 1 82 ? -15.310 2.650 18.169 1.00 98.75 82 GLY A C 1
ATOM 691 O O . GLY A 1 82 ? -15.824 3.066 19.207 1.00 98.75 82 GLY A O 1
ATOM 692 N N . ARG A 1 83 ? -15.948 1.725 17.432 1.00 98.69 83 ARG A N 1
ATOM 693 C CA . ARG A 1 83 ? -17.223 1.121 17.870 1.00 98.69 83 ARG A CA 1
ATOM 694 C C . ARG A 1 83 ? -17.061 0.194 19.074 1.00 98.69 83 ARG A C 1
ATOM 696 O O . ARG A 1 83 ? -18.005 0.072 19.853 1.00 98.69 83 ARG A O 1
ATOM 703 N N . MET A 1 84 ? -15.935 -0.505 19.196 1.00 98.69 84 MET A N 1
ATOM 704 C CA . MET A 1 84 ? -15.639 -1.353 20.353 1.00 98.69 84 MET A CA 1
ATOM 705 C C . MET A 1 84 ? -15.352 -0.512 21.594 1.00 98.69 84 MET A C 1
ATOM 707 O O . MET A 1 84 ? -15.925 -0.808 22.638 1.00 98.69 84 MET A O 1
ATOM 711 N N . GLU A 1 85 ? -14.566 0.556 21.468 1.00 98.69 85 GLU A N 1
ATOM 712 C CA . GLU A 1 85 ? -14.318 1.535 22.534 1.00 98.69 85 GLU A CA 1
ATOM 713 C C . GLU A 1 85 ? -15.640 2.104 23.058 1.00 98.69 85 GLU A C 1
ATOM 715 O O . GLU A 1 85 ? -15.958 1.951 24.234 1.00 98.69 85 GLU A O 1
ATOM 720 N N . GLY A 1 86 ? -16.511 2.595 22.169 1.00 98.62 86 GLY A N 1
ATOM 721 C CA . GLY A 1 86 ? -17.816 3.119 22.582 1.00 98.62 86 GLY A CA 1
ATOM 722 C C . GLY A 1 86 ? -18.771 2.076 23.187 1.00 98.62 86 GLY A C 1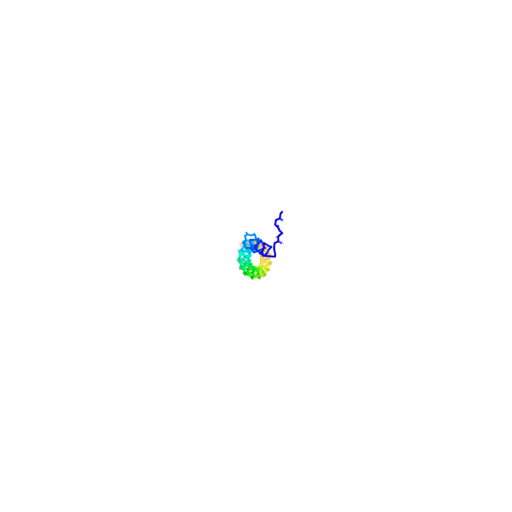
ATOM 723 O O . GLY A 1 86 ? -19.703 2.438 23.907 1.00 98.62 86 GLY A O 1
ATOM 724 N N . LYS A 1 87 ? -18.594 0.777 22.906 1.00 98.69 87 LYS A N 1
ATOM 725 C CA . LYS A 1 87 ? -19.321 -0.295 23.613 1.00 98.69 87 LYS A CA 1
ATOM 726 C C . LYS A 1 87 ? -18.728 -0.540 24.996 1.00 98.69 87 LYS A C 1
ATOM 728 O O . LYS A 1 87 ? -19.490 -0.710 25.942 1.00 98.69 87 LYS A O 1
ATOM 733 N N . LEU A 1 88 ? -17.403 -0.542 25.108 1.00 98.69 88 LEU A N 1
ATOM 734 C CA . LEU A 1 88 ? -16.701 -0.729 26.371 1.00 98.69 88 LEU A CA 1
ATOM 735 C C . LEU A 1 88 ? -17.043 0.387 27.364 1.00 98.69 88 LEU A C 1
ATOM 737 O O . LEU A 1 88 ? -17.372 0.084 28.505 1.00 98.69 88 LEU A O 1
ATOM 741 N N . ASP A 1 89 ? -17.090 1.641 26.913 1.00 98.75 89 ASP A N 1
ATOM 742 C CA . ASP A 1 89 ? -17.502 2.780 27.745 1.00 98.75 89 ASP A CA 1
ATOM 743 C C . ASP A 1 89 ? -18.915 2.598 28.317 1.00 98.75 89 ASP A C 1
ATOM 745 O O . ASP A 1 89 ? -19.170 2.873 29.491 1.00 98.75 89 ASP A O 1
ATOM 749 N N . LYS A 1 90 ? -19.849 2.083 27.505 1.00 98.69 90 LYS A N 1
ATOM 750 C CA . LYS A 1 90 ? -21.223 1.797 27.950 1.00 98.69 90 LYS A CA 1
ATOM 751 C C . LYS A 1 90 ? -21.271 0.680 28.986 1.00 98.69 90 LYS A C 1
ATOM 753 O O . LYS A 1 90 ? -22.017 0.801 29.954 1.00 98.69 90 LYS A O 1
ATOM 758 N N . GLU A 1 91 ? -20.498 -0.385 28.792 1.00 98.75 91 GLU A N 1
ATOM 759 C CA . GLU A 1 91 ? -20.408 -1.488 29.754 1.00 98.75 91 GLU A CA 1
ATOM 760 C C . GLU A 1 91 ? -19.770 -1.039 31.074 1.00 98.75 91 GLU A C 1
ATOM 762 O O . GLU A 1 91 ? -20.253 -1.410 32.142 1.00 98.75 91 GLU A O 1
ATOM 767 N N . ILE A 1 92 ? -18.741 -0.186 31.024 1.00 98.75 92 ILE A N 1
ATOM 768 C CA . ILE A 1 92 ? -18.137 0.420 32.219 1.00 98.75 92 ILE A CA 1
ATOM 769 C C . ILE A 1 92 ? -19.188 1.234 32.982 1.00 98.75 92 ILE A C 1
ATOM 771 O O . ILE A 1 92 ? -19.403 0.988 34.168 1.00 98.75 92 ILE A O 1
ATOM 775 N N . ALA A 1 93 ? -19.912 2.127 32.302 1.00 98.69 93 ALA A N 1
ATOM 776 C CA . ALA A 1 93 ? -20.951 2.940 32.933 1.00 98.69 93 ALA A CA 1
ATOM 777 C C . ALA A 1 93 ? -22.103 2.093 33.511 1.00 98.69 93 ALA A C 1
ATOM 779 O O . ALA A 1 93 ? -22.628 2.383 34.590 1.00 98.69 93 ALA A O 1
ATOM 780 N N . LEU A 1 94 ? -22.505 1.024 32.813 1.00 98.75 94 LEU A N 1
ATOM 781 C CA . LEU A 1 94 ? -23.514 0.086 33.306 1.00 98.75 94 LEU A CA 1
ATOM 782 C C . LEU A 1 94 ? -23.026 -0.634 34.567 1.00 98.75 94 LEU A C 1
ATOM 784 O O . LEU A 1 94 ? -23.775 -0.740 35.540 1.00 98.75 94 LEU A O 1
ATOM 788 N N . LYS A 1 95 ? -21.774 -1.097 34.569 1.00 98.75 95 LYS A N 1
ATOM 789 C CA . LYS A 1 95 ? -21.154 -1.750 35.722 1.00 98.75 95 LYS A CA 1
ATOM 790 C C . LYS A 1 95 ? -21.120 -0.820 36.935 1.00 98.75 95 LYS A C 1
ATOM 792 O O . LYS A 1 95 ? -21.557 -1.235 38.004 1.00 98.75 95 LYS A O 1
ATOM 797 N N . GLU A 1 96 ? -20.683 0.427 36.775 1.00 98.69 96 GLU A N 1
ATOM 798 C CA . GLU A 1 96 ? -20.662 1.421 37.861 1.00 98.69 96 GLU A CA 1
ATOM 799 C C . GLU A 1 96 ? -22.059 1.648 38.458 1.00 98.69 96 GLU A C 1
ATOM 801 O O . GLU A 1 96 ? -22.237 1.710 39.679 1.00 98.69 96 GLU A O 1
ATOM 806 N N . ARG A 1 97 ? -23.086 1.720 37.602 1.00 98.69 97 ARG A N 1
ATOM 807 C CA . ARG A 1 97 ? -24.479 1.839 38.047 1.00 98.69 97 ARG A CA 1
ATOM 808 C C . ARG A 1 97 ? -24.922 0.620 38.854 1.00 98.69 97 ARG A C 1
ATOM 810 O O . ARG A 1 97 ? -25.500 0.788 39.927 1.00 98.69 97 ARG A O 1
ATOM 817 N N . LEU A 1 98 ? -24.641 -0.586 38.362 1.00 98.62 98 LEU A N 1
ATOM 818 C CA . LEU A 1 98 ? -24.980 -1.831 39.053 1.00 98.62 98 LEU A CA 1
ATOM 819 C C . LEU A 1 98 ? -24.257 -1.946 40.400 1.00 98.62 98 LEU A C 1
ATOM 821 O O . LEU A 1 98 ? -24.871 -2.340 41.387 1.00 98.62 98 LEU A O 1
ATOM 825 N N . GLU A 1 99 ? -22.984 -1.557 40.482 1.00 98.75 99 GLU A N 1
ATOM 826 C CA . GLU A 1 99 ? -22.224 -1.537 41.739 1.00 98.75 99 GLU A CA 1
ATOM 827 C C . GLU A 1 99 ? -22.861 -0.602 42.779 1.00 98.75 99 GLU A C 1
ATOM 829 O O . GLU A 1 99 ? -22.969 -0.954 43.962 1.00 98.75 99 GLU A O 1
ATOM 834 N N . LYS A 1 100 ? -23.359 0.562 42.344 1.00 98.62 100 LYS A N 1
ATOM 835 C CA . LYS A 1 100 ? -24.100 1.489 43.207 1.00 98.62 100 LYS A CA 1
ATOM 836 C C . LYS A 1 100 ? -25.436 0.907 43.670 1.00 98.62 100 LYS A C 1
ATOM 838 O O . LYS A 1 100 ? -25.736 0.966 44.861 1.00 98.62 100 LYS A O 1
ATOM 843 N N . GLU A 1 101 ? -26.219 0.329 42.762 1.00 98.62 101 GLU A N 1
ATOM 844 C CA . GLU A 1 101 ? -27.509 -0.300 43.088 1.00 98.62 101 GLU A CA 1
ATOM 845 C C . GLU A 1 101 ? -27.334 -1.487 44.051 1.00 98.62 101 GLU A C 1
ATOM 847 O O . GLU A 1 101 ? -28.081 -1.617 45.020 1.00 98.62 101 GLU A O 1
ATOM 852 N N . ILE A 1 102 ? -26.294 -2.305 43.864 1.00 98.69 102 ILE A N 1
ATOM 853 C CA . ILE A 1 102 ? -25.937 -3.392 44.789 1.00 98.69 102 ILE A CA 1
ATOM 854 C C . ILE A 1 102 ? -25.582 -2.841 46.173 1.00 98.69 102 ILE A C 1
ATOM 856 O O . ILE A 1 102 ? -25.963 -3.429 47.186 1.00 98.69 102 ILE A O 1
ATOM 860 N N . THR A 1 103 ? -24.852 -1.729 46.236 1.00 98.69 103 THR A N 1
ATOM 861 C CA . THR A 1 103 ? -24.479 -1.098 47.509 1.00 98.69 103 THR A CA 1
ATOM 862 C C . THR A 1 103 ? -25.709 -0.582 48.261 1.00 98.69 103 THR A C 1
ATOM 864 O O . THR A 1 103 ? -25.840 -0.856 49.454 1.00 98.69 103 THR A O 1
ATOM 867 N N . ASP A 1 104 ? -26.643 0.078 47.570 1.00 98.69 104 ASP A N 1
ATOM 868 C CA . ASP A 1 104 ? -27.923 0.520 48.148 1.00 98.69 104 ASP A CA 1
ATOM 869 C C . ASP A 1 104 ? -28.755 -0.665 48.663 1.00 98.69 104 ASP A C 1
ATOM 871 O O . ASP A 1 104 ? -29.218 -0.669 49.806 1.00 98.69 104 ASP A O 1
ATOM 875 N N . LEU A 1 105 ? -28.881 -1.730 47.864 1.00 98.69 105 LEU A N 1
ATOM 876 C CA . LEU A 1 105 ? -29.605 -2.935 48.270 1.00 98.69 105 LEU A CA 1
ATOM 877 C C . LEU A 1 105 ? -28.989 -3.586 49.511 1.00 98.69 105 LEU A C 1
ATOM 879 O O . LEU A 1 105 ? -29.727 -3.970 50.417 1.00 98.69 105 LEU A O 1
ATOM 883 N N . LYS A 1 106 ? -27.656 -3.667 49.597 1.00 98.56 106 LYS A N 1
ATOM 884 C CA . LYS A 1 106 ? -26.964 -4.174 50.793 1.00 98.56 106 LYS A CA 1
ATOM 885 C C . LYS A 1 106 ? -27.305 -3.351 52.036 1.00 98.56 106 LYS A C 1
ATOM 887 O O . LYS A 1 106 ? -27.596 -3.933 53.078 1.00 98.56 106 LYS A O 1
ATOM 892 N N . GLN A 1 107 ? -27.320 -2.021 51.930 1.00 98.50 107 GLN A N 1
ATOM 893 C CA . GLN A 1 107 ? -27.694 -1.139 53.042 1.00 98.50 107 GLN A CA 1
ATOM 894 C C . GLN A 1 107 ? -29.154 -1.340 53.463 1.00 98.50 107 GLN A C 1
ATOM 896 O O . GLN A 1 107 ? -29.452 -1.452 54.650 1.00 98.50 107 GLN A O 1
ATOM 901 N N . ARG A 1 108 ? -3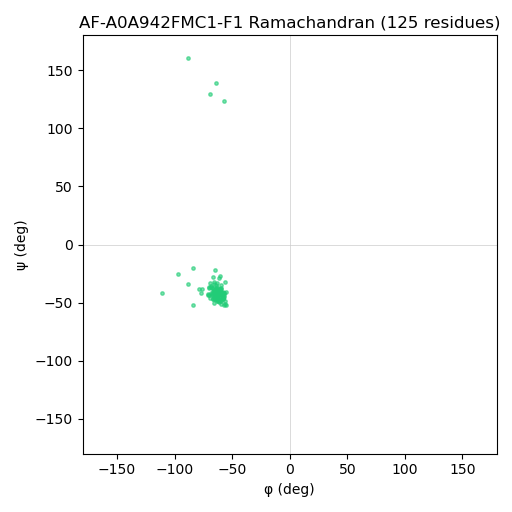0.073 -1.444 52.499 1.00 98.44 108 ARG A N 1
ATOM 902 C CA . ARG A 1 108 ? -31.496 -1.689 52.775 1.00 98.44 108 ARG A CA 1
ATOM 903 C C . ARG A 1 108 ? -31.730 -3.040 53.440 1.00 98.44 108 ARG A C 1
ATOM 905 O O . ARG A 1 108 ? -32.522 -3.114 54.376 1.00 98.44 108 ARG A O 1
ATOM 912 N N . VAL A 1 109 ? -31.039 -4.089 52.989 1.00 98.62 109 VAL A N 1
ATOM 913 C CA . VAL A 1 109 ? -31.093 -5.419 53.614 1.00 98.62 109 VAL A CA 1
ATOM 914 C C . VAL A 1 109 ? -30.591 -5.356 55.053 1.00 98.62 109 VAL A C 1
ATOM 916 O O . VAL A 1 109 ? -31.271 -5.873 55.932 1.00 98.62 109 VAL A O 1
ATOM 919 N N . PHE A 1 110 ? -29.479 -4.662 55.312 1.00 98.44 110 PHE A N 1
ATOM 920 C CA . PHE A 1 110 ? -28.964 -4.469 56.670 1.00 98.44 110 PHE A CA 1
ATOM 921 C C . PHE A 1 110 ? -29.990 -3.780 57.586 1.00 98.44 110 PHE A C 1
ATOM 923 O O . PHE A 1 110 ? -30.282 -4.269 58.672 1.00 98.44 110 PHE A O 1
ATOM 930 N N . ILE A 1 111 ? -30.616 -2.693 57.120 1.00 98.56 111 ILE A N 1
ATOM 931 C CA . ILE A 1 111 ? -31.663 -1.988 57.880 1.00 98.56 111 ILE A CA 1
ATOM 932 C C . ILE A 1 111 ? -32.858 -2.909 58.167 1.00 98.56 111 ILE A C 1
ATOM 934 O O . ILE A 1 111 ? -33.404 -2.895 59.269 1.00 98.56 111 ILE A O 1
ATOM 938 N N . LEU A 1 112 ? -33.290 -3.705 57.184 1.00 98.50 112 LEU A N 1
ATOM 939 C CA . LEU A 1 112 ? -34.389 -4.653 57.369 1.00 98.50 112 LEU A CA 1
ATOM 940 C C . LEU A 1 112 ? -34.035 -5.750 58.377 1.00 98.50 112 LEU A C 1
ATOM 942 O O . LEU A 1 112 ? -34.885 -6.088 59.195 1.00 98.50 112 LEU A O 1
ATOM 946 N N . GLN A 1 113 ? -32.801 -6.260 58.358 1.00 98.38 113 GLN A N 1
ATOM 947 C CA . GLN A 1 113 ? -32.317 -7.237 59.338 1.00 98.38 113 GLN A CA 1
ATOM 948 C C . GLN A 1 113 ? -32.384 -6.675 60.761 1.00 98.38 113 GLN A C 1
ATOM 950 O O . GLN A 1 113 ? -33.002 -7.299 61.619 1.00 98.38 113 GLN A O 1
ATOM 955 N N . SER A 1 114 ? -31.882 -5.458 60.995 1.00 98.06 114 SER A N 1
ATOM 956 C CA . SER A 1 114 ? -31.964 -4.822 62.319 1.00 98.06 114 SER A CA 1
ATOM 957 C C . SER A 1 114 ? -33.408 -4.625 62.797 1.00 98.06 114 SER A C 1
ATOM 959 O O . SER A 1 114 ? -33.709 -4.830 63.969 1.00 98.06 114 SER A O 1
ATOM 961 N N . ARG A 1 115 ? -34.332 -4.265 61.895 1.00 98.12 115 ARG A N 1
ATOM 962 C CA . ARG A 1 115 ? -35.760 -4.126 62.236 1.00 98.12 115 ARG A CA 1
ATOM 963 C C . ARG A 1 115 ? -36.422 -5.462 62.569 1.00 98.12 115 ARG A C 1
ATOM 965 O O . ARG A 1 115 ? -37.306 -5.498 63.419 1.00 98.12 115 ARG A O 1
ATOM 972 N N . ILE A 1 116 ? -36.035 -6.540 61.889 1.00 98.06 116 ILE A N 1
ATOM 973 C CA . ILE A 1 116 ? -36.526 -7.890 62.192 1.00 98.06 116 ILE A CA 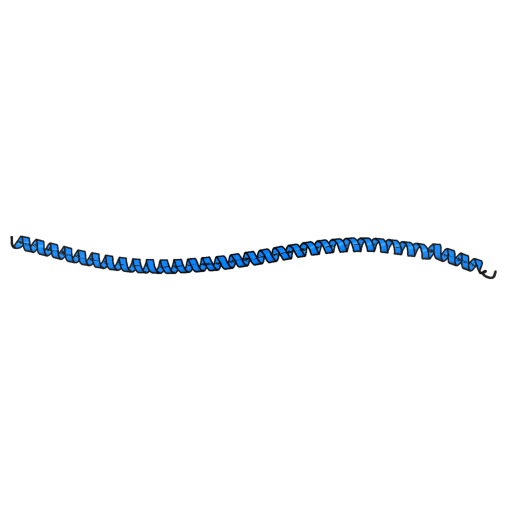1
ATOM 974 C C . ILE A 1 116 ? -36.050 -8.307 63.585 1.00 98.06 116 ILE A C 1
ATOM 976 O O . ILE A 1 116 ? -36.878 -8.717 64.391 1.00 98.06 116 ILE A O 1
ATOM 980 N N . GLU A 1 117 ? -34.768 -8.116 63.901 1.00 97.81 117 GLU A N 1
ATOM 981 C CA . GLU A 1 117 ? -34.215 -8.411 65.231 1.00 97.81 117 GLU A CA 1
ATOM 982 C C . GLU A 1 117 ? -34.944 -7.639 66.344 1.00 97.81 117 GLU A C 1
ATOM 984 O O . GLU A 1 117 ? -35.271 -8.197 67.393 1.00 97.81 117 GLU A O 1
ATOM 989 N N . GLU A 1 118 ? -35.253 -6.360 66.117 1.00 97.38 118 GLU A N 1
ATOM 990 C CA . GLU A 1 118 ? -36.029 -5.544 67.056 1.00 97.38 118 GLU A CA 1
ATOM 991 C C . GLU A 1 118 ? -37.445 -6.107 67.276 1.00 97.38 118 GLU A C 1
ATOM 993 O O . GLU A 1 118 ? -37.884 -6.265 68.418 1.00 97.38 118 GLU A O 1
ATOM 998 N N . LEU A 1 119 ? -38.156 -6.456 66.198 1.00 97.19 119 LEU A N 1
ATOM 999 C CA . LEU A 1 119 ? -39.496 -7.047 66.277 1.00 97.19 119 LEU A CA 1
ATOM 1000 C C . LEU A 1 119 ? -39.488 -8.413 66.973 1.00 97.19 119 LEU A C 1
ATOM 1002 O O . LEU A 1 119 ? -40.366 -8.683 67.793 1.00 97.19 119 LEU A O 1
ATOM 1006 N N . GLU A 1 120 ? -38.499 -9.259 66.686 1.00 96.81 120 GLU A N 1
ATOM 1007 C CA . GLU A 1 120 ? -38.319 -10.555 67.345 1.00 96.81 120 GLU A CA 1
ATOM 1008 C C . GLU A 1 120 ? -38.099 -10.398 68.853 1.00 96.81 120 GLU A C 1
ATOM 1010 O O . GLU A 1 120 ? -38.664 -11.154 69.645 1.00 96.81 120 GLU A O 1
ATOM 1015 N N . ASN A 1 121 ? -37.317 -9.401 69.272 1.00 95.88 121 ASN A N 1
ATOM 1016 C CA . ASN A 1 121 ? -37.104 -9.106 70.688 1.00 95.88 121 ASN A CA 1
ATOM 1017 C C . ASN A 1 121 ? -38.375 -8.575 71.364 1.00 95.88 121 ASN A C 1
ATOM 1019 O O . ASN A 1 121 ? -38.707 -9.026 72.458 1.00 95.88 121 ASN A O 1
ATOM 1023 N N . ASN A 1 122 ? -39.124 -7.688 70.705 1.00 95.38 122 ASN A N 1
ATOM 1024 C CA . ASN A 1 122 ? -40.394 -7.172 71.225 1.00 95.38 122 ASN A CA 1
ATOM 1025 C C . ASN A 1 122 ? -41.465 -8.268 71.367 1.00 95.38 122 ASN A C 1
ATOM 1027 O O . ASN A 1 122 ? -42.261 -8.244 72.300 1.00 95.38 122 ASN A O 1
ATOM 1031 N N . LEU A 1 123 ? -41.491 -9.257 70.472 1.00 93.38 123 LEU A N 1
ATOM 1032 C CA . LEU A 1 123 ? -42.401 -10.400 70.601 1.00 93.38 123 LEU A CA 1
ATOM 1033 C C . LEU A 1 123 ? -42.040 -11.293 71.795 1.00 93.38 123 LEU A C 1
ATOM 1035 O O . LEU A 1 123 ? -42.936 -11.773 72.485 1.00 93.38 123 LEU A O 1
ATOM 1039 N N . LYS A 1 124 ? -40.744 -11.482 72.076 1.00 92.81 124 LYS A N 1
ATOM 1040 C CA . LYS A 1 124 ? -40.274 -12.252 73.241 1.00 92.81 124 LYS A CA 1
ATOM 1041 C C . LYS A 1 124 ? -40.602 -11.595 74.578 1.00 92.81 124 LYS A C 1
ATOM 1043 O O . LYS A 1 124 ? -40.691 -12.304 75.568 1.00 92.81 124 LYS A O 1
ATOM 1048 N N . THR A 1 125 ? -40.715 -10.269 74.633 1.00 92.00 125 THR A N 1
ATOM 1049 C CA . THR A 1 125 ? -41.029 -9.553 75.880 1.00 92.00 125 THR A CA 1
ATOM 1050 C C . THR A 1 125 ? -42.525 -9.492 76.179 1.00 92.00 125 THR A C 1
ATOM 1052 O O . THR A 1 125 ? -42.893 -9.244 77.325 1.00 92.00 125 THR A O 1
ATOM 1055 N N . ILE A 1 126 ? -43.379 -9.690 75.169 1.00 90.88 126 ILE A N 1
ATOM 1056 C CA . ILE A 1 126 ? -44.845 -9.663 75.303 1.00 90.88 126 ILE A CA 1
ATOM 1057 C C . ILE A 1 126 ? -45.436 -11.079 75.464 1.00 90.88 126 ILE A C 1
ATOM 1059 O O . ILE A 1 126 ? -46.520 -11.213 76.034 1.00 90.88 126 ILE A O 1
ATOM 1063 N N . SER A 1 127 ? -44.751 -12.119 74.970 1.00 70.25 127 SER A N 1
ATOM 1064 C CA . SER A 1 127 ? -45.087 -13.536 75.211 1.00 70.25 127 SER A CA 1
ATOM 1065 C C . SER A 1 127 ? -44.647 -14.020 76.588 1.00 70.25 127 SER A C 1
ATOM 1067 O O . SER A 1 127 ? -45.262 -15.020 77.025 1.00 70.25 127 SER A O 1
#

pLDDT: mean 96.35, std 5.25, range [63.0, 98.75]

Sequence (127 aa):
MEPITKKDLTDALIEFYGELIEPQFNKIGQKLEEHDKKFADLSDHFDQIYQRLDRLETEYYTITIALQRIEERLDRVEGQLGRMEGKLDKEIALKERLEKEITDLKQRVFILQSRIEELENNLKTIS

Radius of gyration: 54.17 Å; Cα contacts (8 Å, |Δi|>4): 5; chains: 1; bounding box: 109×32×148 Å

Mean predicted aligned error: 7.49 Å